Protein AF-A0A3D0NZ90-F1 (afdb_monomer)

Radius of gyration: 11.59 Å; Cα contacts (8 Å, |Δi|>4): 56; chains: 1; bounding box: 30×23×26 Å

Sequence (77 aa):
MRGAVRFSEALRFWIKLGFISFGGPAGQIAIMHRELVERRRWLSEERFTHALNYCMLLPGPEAQQLATYIGWLMHRT

Structure (mmCIF, N/CA/C/O backbone):
data_AF-A0A3D0NZ90-F1
#
_entry.id   AF-A0A3D0NZ90-F1
#
loop_
_atom_site.group_PDB
_atom_site.id
_atom_site.type_symbol
_atom_site.label_atom_id
_atom_site.label_alt_id
_atom_site.label_comp_id
_atom_site.label_asym_id
_atom_site.label_entity_id
_atom_site.label_seq_id
_atom_site.pdbx_PDB_ins_code
_atom_site.Cartn_x
_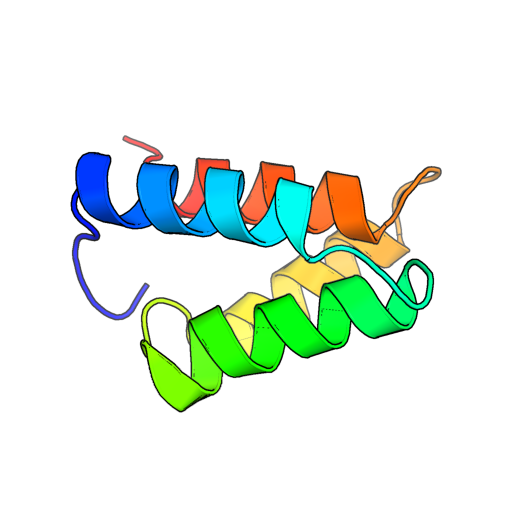atom_site.Cartn_y
_atom_site.Cartn_z
_atom_site.occupancy
_atom_site.B_iso_or_equiv
_atom_site.auth_seq_id
_atom_site.auth_comp_id
_atom_site.auth_asym_id
_atom_site.auth_atom_id
_atom_site.pdbx_PDB_model_num
ATOM 1 N N . MET A 1 1 ? -3.729 1.540 10.502 1.00 82.94 1 MET A N 1
ATOM 2 C CA . MET A 1 1 ? -5.167 1.527 10.215 1.00 82.94 1 MET A CA 1
ATOM 3 C C . MET A 1 1 ? -5.788 2.449 11.213 1.00 82.94 1 MET A C 1
ATOM 5 O O . MET A 1 1 ? -5.615 2.221 12.404 1.00 82.94 1 MET A O 1
ATOM 9 N N . ARG A 1 2 ? -6.398 3.522 10.723 1.00 75.69 2 ARG A N 1
ATOM 10 C CA . ARG A 1 2 ? -7.085 4.491 11.581 1.00 75.69 2 ARG A CA 1
ATOM 11 C C . ARG A 1 2 ? -8.567 4.134 11.800 1.00 75.69 2 ARG A C 1
ATOM 13 O O . ARG A 1 2 ? -9.217 4.773 12.611 1.00 75.69 2 ARG A O 1
ATOM 20 N N . GLY A 1 3 ? -9.077 3.098 11.124 1.00 74.19 3 GLY A N 1
ATOM 21 C CA . GLY A 1 3 ? -10.426 2.541 11.276 1.00 74.19 3 GLY A CA 1
ATOM 22 C C . GLY A 1 3 ? -10.643 1.339 10.346 1.00 74.19 3 GLY A C 1
ATOM 23 O O . GLY A 1 3 ? -9.763 1.026 9.540 1.00 74.19 3 GLY A O 1
ATOM 24 N N . ALA A 1 4 ? -11.793 0.667 10.460 1.00 78.50 4 ALA A N 1
ATOM 25 C CA . ALA A 1 4 ? -12.180 -0.415 9.552 1.00 78.50 4 ALA A CA 1
ATOM 26 C C . ALA A 1 4 ? -12.596 0.167 8.188 1.00 78.50 4 ALA A C 1
ATOM 28 O O . ALA A 1 4 ? -13.592 0.884 8.089 1.00 78.50 4 ALA A O 1
ATOM 29 N N . VAL A 1 5 ? -11.821 -0.119 7.138 1.00 87.75 5 VAL A N 1
ATOM 30 C CA . VAL A 1 5 ? -12.140 0.302 5.767 1.00 87.75 5 VAL A CA 1
ATOM 31 C C . VAL A 1 5 ? -13.160 -0.672 5.186 1.00 87.75 5 VAL A C 1
ATOM 33 O O . VAL A 1 5 ? -12.977 -1.885 5.248 1.00 87.75 5 VAL A O 1
ATOM 36 N N . ARG A 1 6 ? -14.247 -0.159 4.602 1.00 92.31 6 ARG A N 1
ATOM 37 C CA . ARG A 1 6 ? -15.209 -1.014 3.896 1.00 92.31 6 ARG A CA 1
ATOM 38 C C . ARG A 1 6 ? -14.555 -1.601 2.646 1.00 92.31 6 ARG A C 1
ATOM 40 O O . ARG A 1 6 ? -14.028 -0.853 1.823 1.00 92.31 6 ARG A O 1
ATOM 47 N N . PHE A 1 7 ? -14.693 -2.911 2.440 1.00 91.81 7 PHE A N 1
ATOM 48 C CA . PHE A 1 7 ? -14.115 -3.602 1.281 1.00 91.81 7 PHE A CA 1
ATOM 49 C C . PHE A 1 7 ? -14.518 -2.975 -0.057 1.00 91.81 7 PHE A C 1
ATOM 51 O O . PHE A 1 7 ? -13.675 -2.754 -0.921 1.00 91.81 7 PHE A O 1
ATOM 58 N N . SER A 1 8 ? -15.787 -2.584 -0.210 1.00 93.50 8 SER A N 1
ATOM 59 C CA . SER A 1 8 ? -16.271 -1.900 -1.416 1.00 93.50 8 SER A CA 1
ATOM 60 C C . SER A 1 8 ? -15.549 -0.577 -1.690 1.00 93.50 8 SER A C 1
ATOM 62 O O . SER A 1 8 ? -15.389 -0.176 -2.840 1.00 93.50 8 SER A O 1
ATOM 64 N N . GLU A 1 9 ? -15.141 0.132 -0.637 1.00 93.38 9 GLU A N 1
ATOM 65 C CA . GLU A 1 9 ? -14.456 1.416 -0.752 1.00 93.38 9 GLU A CA 1
ATOM 66 C C . GLU A 1 9 ? -12.987 1.224 -1.141 1.00 93.38 9 GLU A C 1
ATOM 68 O O . GLU A 1 9 ? -12.501 1.893 -2.056 1.00 93.38 9 GLU A O 1
ATOM 73 N N . ALA A 1 10 ? -12.316 0.254 -0.515 1.00 93.38 10 ALA A N 1
ATOM 74 C CA . ALA A 1 10 ? -10.971 -0.157 -0.894 1.00 93.38 10 ALA A CA 1
ATOM 75 C C . ALA A 1 10 ? -10.929 -0.685 -2.335 1.00 93.38 10 ALA A C 1
ATOM 77 O O . ALA A 1 10 ? -10.087 -0.252 -3.115 1.00 93.38 10 ALA A O 1
ATOM 78 N N . LEU A 1 11 ? -11.873 -1.545 -2.732 1.00 94.19 11 LEU A N 1
ATOM 79 C CA . LEU A 1 11 ? -11.952 -2.094 -4.087 1.00 94.19 11 LEU A CA 1
ATOM 80 C C . LEU A 1 11 ? -12.078 -0.988 -5.142 1.00 94.19 11 LEU A C 1
ATOM 82 O O . LEU A 1 11 ? -11.342 -0.986 -6.126 1.00 94.19 11 LEU A O 1
ATOM 86 N N . ARG A 1 12 ? -12.958 -0.001 -4.916 1.00 94.31 12 ARG A N 1
ATOM 87 C CA . ARG A 1 12 ? -13.081 1.171 -5.801 1.00 94.31 12 ARG A CA 1
ATOM 88 C C . ARG A 1 12 ? -11.771 1.949 -5.906 1.00 94.31 12 ARG A C 1
ATOM 90 O O . ARG A 1 12 ? -11.440 2.424 -6.990 1.00 94.31 12 ARG A O 1
ATOM 97 N N . PHE A 1 13 ? -11.038 2.096 -4.802 1.00 93.81 13 PHE A N 1
ATOM 98 C CA . PHE A 1 13 ? -9.730 2.744 -4.816 1.00 93.81 13 PHE A CA 1
ATOM 99 C C . PHE A 1 13 ? -8.708 1.948 -5.636 1.00 93.81 13 PHE A C 1
ATOM 101 O O . PHE A 1 13 ? -8.078 2.536 -6.508 1.00 93.81 13 PHE A O 1
ATOM 108 N N . TRP A 1 14 ? -8.577 0.638 -5.417 1.00 93.69 14 TRP A N 1
ATOM 109 C CA . TRP A 1 14 ? -7.608 -0.197 -6.136 1.00 93.69 14 TRP A CA 1
ATOM 110 C C . TRP A 1 14 ? -7.895 -0.270 -7.637 1.00 93.69 14 TRP A C 1
ATOM 112 O O . TRP A 1 14 ? -6.973 -0.142 -8.439 1.00 93.69 14 TRP A O 1
ATOM 122 N N . ILE A 1 15 ? -9.170 -0.381 -8.027 1.00 93.56 15 ILE A N 1
ATOM 123 C CA . ILE A 1 15 ? -9.583 -0.310 -9.435 1.00 93.56 15 ILE A CA 1
ATOM 124 C C . ILE A 1 15 ? -9.190 1.046 -10.026 1.00 93.56 15 ILE A C 1
ATOM 126 O O . ILE A 1 15 ? -8.544 1.098 -11.070 1.00 93.56 15 ILE A O 1
ATOM 130 N N . LYS A 1 16 ? -9.528 2.149 -9.342 1.00 91.94 16 LYS A N 1
ATOM 131 C CA . LYS A 1 16 ? -9.150 3.495 -9.787 1.00 91.94 16 LYS A CA 1
ATOM 132 C C . LYS A 1 16 ? -7.636 3.619 -9.937 1.00 91.94 16 LYS A C 1
ATOM 134 O O . LYS A 1 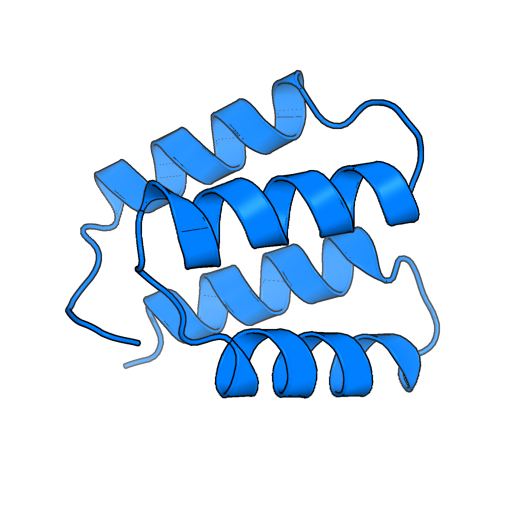16 ? -7.202 4.125 -10.963 1.00 91.94 16 LYS A O 1
ATOM 139 N N . LEU A 1 17 ? -6.861 3.153 -8.954 1.00 91.38 17 LEU A N 1
ATOM 140 C CA . LEU A 1 17 ? -5.398 3.159 -8.982 1.00 91.38 17 LEU A CA 1
ATOM 141 C C . LEU A 1 17 ? -4.878 2.429 -10.225 1.00 91.38 17 LEU A C 1
ATOM 143 O O . LEU A 1 17 ? -4.060 2.991 -10.937 1.00 91.38 17 LEU A O 1
ATOM 147 N N . GLY A 1 18 ? -5.422 1.253 -10.554 1.00 88.88 18 GLY A N 1
ATOM 148 C CA . GLY A 1 18 ? -5.066 0.517 -11.772 1.00 88.88 18 GLY A CA 1
ATOM 149 C C . GLY A 1 18 ? -5.280 1.315 -13.065 1.00 88.88 18 GLY A C 1
ATOM 150 O O . GLY A 1 18 ? -4.454 1.237 -13.967 1.00 88.88 18 GLY A O 1
ATOM 151 N N . PHE A 1 19 ? -6.330 2.140 -13.133 1.00 89.81 19 PHE A N 1
ATOM 152 C CA . PHE A 1 19 ? -6.605 3.008 -14.286 1.00 89.81 19 PHE A CA 1
ATOM 153 C C . PHE A 1 19 ? -5.794 4.310 -14.316 1.00 89.81 19 PHE A C 1
ATOM 155 O O . PHE A 1 19 ? -5.677 4.911 -15.379 1.00 89.81 19 PHE A O 1
ATOM 162 N N . ILE A 1 20 ? -5.262 4.773 -13.179 1.00 86.69 20 ILE A N 1
ATOM 163 C CA . ILE A 1 20 ? -4.512 6.042 -13.079 1.00 86.69 20 ILE A CA 1
ATOM 164 C C . ILE A 1 20 ? -3.027 5.849 -12.743 1.00 86.69 20 ILE A C 1
ATOM 166 O O . ILE A 1 20 ? -2.331 6.830 -12.486 1.00 86.69 20 ILE A O 1
ATOM 170 N N . SER A 1 21 ? -2.543 4.606 -12.737 1.00 75.69 21 SER A N 1
ATOM 171 C CA . SER A 1 21 ? -1.163 4.219 -12.422 1.00 75.69 21 SER A CA 1
ATOM 172 C C . SER A 1 21 ? -0.190 4.593 -13.551 1.00 75.69 21 SER A C 1
ATOM 174 O O . SER A 1 21 ? 0.417 3.738 -14.193 1.00 75.69 21 SER A O 1
ATOM 176 N N . PHE A 1 22 ? -0.021 5.894 -13.785 1.00 77.25 22 PHE A N 1
ATOM 177 C CA . PHE A 1 22 ? 0.943 6.473 -14.721 1.00 77.25 22 PHE A CA 1
ATOM 178 C C . PHE A 1 22 ? 2.106 7.138 -13.964 1.00 77.25 22 PHE A C 1
ATOM 180 O O . PHE A 1 22 ? 1.953 7.557 -12.819 1.00 77.25 22 PHE A O 1
ATOM 187 N N . GLY A 1 23 ? 3.278 7.245 -14.602 1.00 74.31 23 GLY A N 1
ATOM 188 C CA . GLY A 1 23 ? 4.462 7.896 -14.011 1.00 74.31 23 GLY A CA 1
ATOM 189 C C . GLY A 1 23 ? 5.472 6.959 -13.331 1.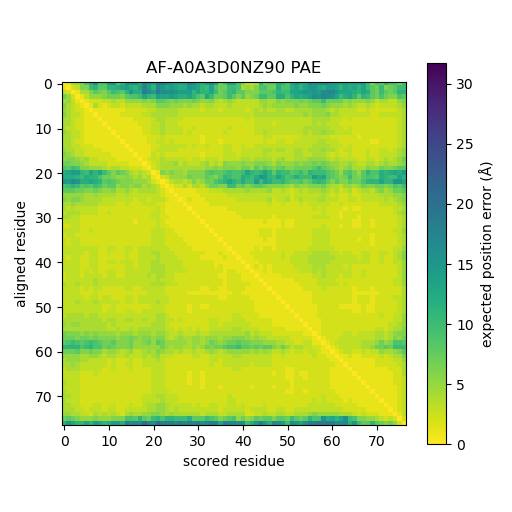00 74.31 23 GLY A C 1
ATOM 190 O O . GLY A 1 23 ? 6.300 7.421 -12.550 1.00 74.31 23 GLY A O 1
ATOM 191 N N . GLY A 1 24 ? 5.423 5.654 -13.623 1.00 85.31 24 GLY A N 1
ATOM 192 C CA . GLY A 1 24 ? 6.367 4.662 -13.093 1.00 85.31 24 GLY A CA 1
ATOM 193 C C . GLY A 1 24 ? 6.173 4.338 -11.600 1.00 85.31 24 GLY A C 1
ATOM 194 O O . GLY A 1 24 ? 5.245 4.852 -10.970 1.00 85.31 24 GLY A O 1
ATOM 195 N N . PRO A 1 25 ? 7.030 3.482 -11.011 1.00 85.88 25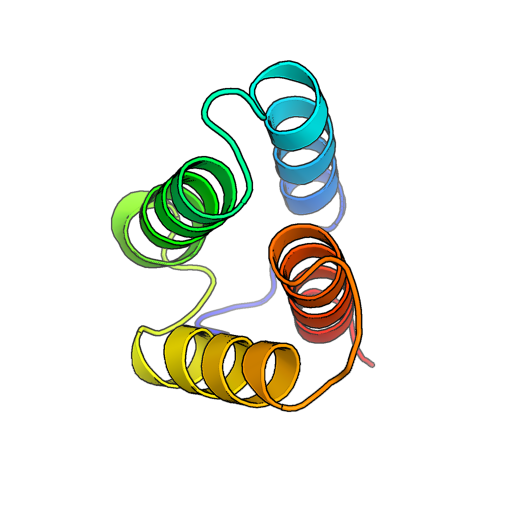 PRO A N 1
ATOM 196 C CA . PRO A 1 25 ? 6.859 2.995 -9.637 1.00 85.88 25 PRO A CA 1
ATOM 197 C C . PRO A 1 25 ? 6.797 4.114 -8.589 1.00 85.88 25 PRO A C 1
ATOM 199 O O . PRO A 1 25 ? 5.920 4.107 -7.728 1.00 85.88 25 PRO A O 1
ATOM 202 N N . ALA A 1 26 ? 7.664 5.125 -8.704 1.00 89.12 26 ALA A N 1
ATOM 203 C CA . ALA A 1 26 ? 7.682 6.266 -7.789 1.00 89.12 26 ALA A CA 1
ATOM 204 C C . ALA A 1 26 ? 6.378 7.084 -7.845 1.00 89.12 26 ALA A C 1
ATOM 206 O O . ALA A 1 26 ? 5.838 7.453 -6.802 1.00 89.12 26 ALA A O 1
ATOM 207 N N . GLY A 1 27 ? 5.830 7.311 -9.046 1.00 91.00 27 GLY A N 1
ATOM 208 C CA . 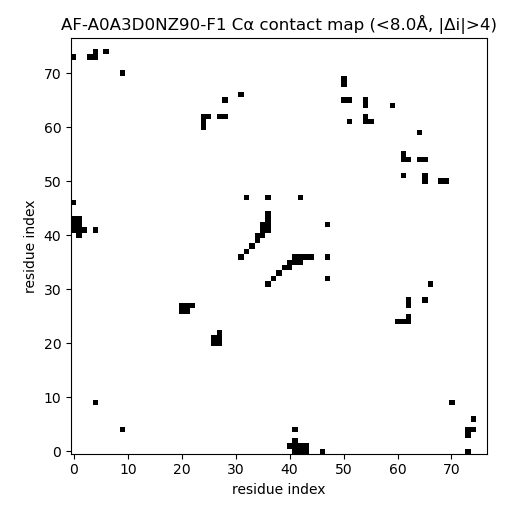GLY A 1 27 ? 4.543 7.988 -9.219 1.00 91.00 27 GLY A CA 1
ATOM 209 C C . GLY A 1 27 ? 3.388 7.206 -8.591 1.00 91.00 27 GLY A C 1
ATOM 210 O O . GLY A 1 27 ? 2.558 7.780 -7.887 1.00 91.00 27 GLY A O 1
ATOM 211 N N . GLN A 1 28 ? 3.373 5.882 -8.759 1.00 92.25 28 GLN A N 1
ATOM 212 C CA . GLN A 1 28 ? 2.361 5.018 -8.143 1.00 92.25 28 GLN A CA 1
ATOM 213 C C . GLN A 1 28 ? 2.442 5.040 -6.607 1.00 92.25 28 GLN A C 1
ATOM 215 O O . GLN A 1 28 ? 1.411 5.155 -5.942 1.00 92.25 28 GLN A O 1
ATOM 220 N N . ILE A 1 29 ? 3.651 4.998 -6.036 1.00 94.12 29 ILE A N 1
ATOM 221 C CA . ILE A 1 29 ? 3.888 5.116 -4.586 1.00 94.12 29 ILE A CA 1
ATOM 222 C C . ILE A 1 29 ? 3.416 6.477 -4.062 1.00 94.12 29 ILE A C 1
ATOM 224 O O . ILE A 1 29 ? 2.724 6.527 -3.045 1.00 94.12 29 ILE A O 1
ATOM 228 N N . ALA A 1 30 ? 3.700 7.567 -4.779 1.00 93.81 30 ALA A N 1
ATOM 229 C CA . ALA A 1 30 ? 3.243 8.904 -4.409 1.00 93.81 30 ALA A CA 1
ATOM 230 C C . ALA A 1 30 ? 1.708 9.027 -4.426 1.00 93.81 30 ALA A C 1
ATOM 232 O O . ALA A 1 30 ? 1.118 9.588 -3.502 1.00 93.81 30 ALA A O 1
ATOM 233 N N . ILE A 1 31 ? 1.038 8.460 -5.439 1.00 94.00 31 ILE A N 1
ATOM 234 C CA . ILE A 1 31 ? -0.433 8.422 -5.497 1.00 94.00 31 ILE A CA 1
ATOM 235 C C . ILE A 1 31 ? -0.992 7.623 -4.317 1.00 94.00 31 ILE A C 1
ATOM 237 O O . ILE A 1 31 ? -1.947 8.067 -3.677 1.00 94.00 31 ILE A O 1
ATOM 241 N N . MET A 1 32 ? -0.400 6.466 -4.006 1.00 95.12 32 MET A N 1
ATOM 242 C CA . MET A 1 32 ? -0.805 5.659 -2.856 1.00 95.12 32 MET A CA 1
ATOM 243 C C . MET A 1 32 ? -0.649 6.429 -1.542 1.00 95.12 32 MET A C 1
ATOM 245 O O . MET A 1 32 ? -1.589 6.444 -0.753 1.00 95.12 32 MET A O 1
ATOM 249 N N . HIS A 1 33 ? 0.480 7.103 -1.314 1.00 95.94 33 HIS A N 1
ATOM 250 C CA . HIS A 1 33 ? 0.702 7.910 -0.109 1.00 95.94 33 HIS A CA 1
ATOM 251 C C . HIS A 1 33 ? -0.349 9.023 0.023 1.00 95.94 33 HIS A C 1
ATOM 253 O O . HIS A 1 33 ? -1.114 9.047 0.991 1.00 95.94 33 HIS A O 1
ATOM 259 N N . ARG A 1 34 ? -0.494 9.858 -1.012 1.00 94.94 34 ARG A N 1
ATOM 260 C CA . ARG A 1 34 ? -1.458 10.967 -1.044 1.00 94.94 34 ARG A CA 1
ATOM 261 C C . ARG A 1 34 ? -2.892 10.503 -0.797 1.00 94.94 34 ARG A C 1
ATOM 263 O O . ARG A 1 34 ? -3.651 11.118 -0.049 1.00 94.94 34 ARG A O 1
ATOM 270 N N . GLU A 1 35 ? -3.307 9.418 -1.438 1.00 94.69 35 GLU A N 1
ATOM 271 C CA . GLU A 1 35 ? -4.684 8.942 -1.337 1.00 94.69 35 GLU A CA 1
ATOM 272 C C . GLU A 1 35 ? -4.953 8.221 -0.015 1.00 94.69 35 GLU A C 1
ATOM 274 O O . GLU A 1 35 ? -5.979 8.478 0.616 1.00 94.69 35 GLU A O 1
ATOM 279 N N . LEU A 1 36 ? -4.059 7.323 0.404 1.00 94.81 36 LEU A N 1
ATOM 280 C CA . LEU A 1 36 ? -4.274 6.423 1.538 1.00 94.81 36 LEU A CA 1
ATOM 281 C C . LEU A 1 36 ? -3.929 7.059 2.885 1.00 94.81 36 LEU A C 1
ATOM 283 O O . LEU A 1 36 ? -4.570 6.723 3.887 1.00 94.81 36 LEU A O 1
ATOM 287 N N . VAL A 1 37 ? -2.947 7.961 2.908 1.00 95.94 37 VAL A N 1
ATOM 288 C CA . VAL A 1 37 ? -2.435 8.598 4.126 1.00 95.94 37 VAL A CA 1
ATOM 289 C C . VAL A 1 37 ? -3.003 10.002 4.284 1.00 95.94 37 VAL A C 1
ATOM 291 O O . VAL A 1 37 ? -3.659 10.280 5.287 1.00 95.94 37 VAL A O 1
ATOM 294 N N . GLU A 1 38 ? -2.832 10.871 3.287 1.00 95.69 38 GLU A N 1
ATOM 295 C CA . GLU A 1 38 ? -3.216 12.281 3.419 1.00 95.69 38 GLU A CA 1
ATOM 296 C C . GLU A 1 38 ? -4.728 12.485 3.266 1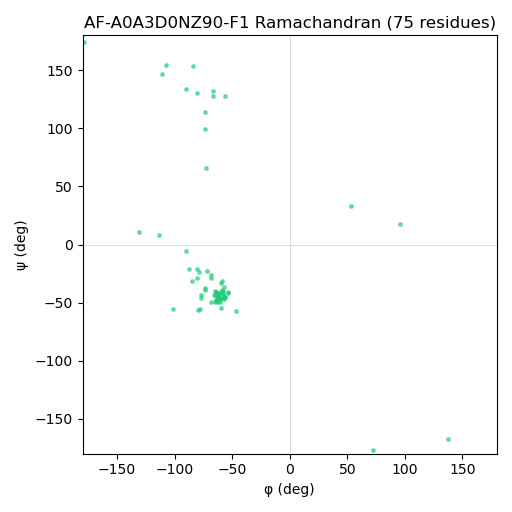.00 95.69 38 GLU A C 1
ATOM 298 O O . GLU A 1 38 ? -5.384 13.037 4.158 1.00 95.69 38 GLU A O 1
ATOM 303 N N . ARG A 1 39 ? -5.298 12.023 2.142 1.00 94.44 39 ARG A N 1
ATOM 304 C CA . ARG A 1 39 ? -6.687 12.327 1.770 1.00 94.44 39 ARG A CA 1
ATOM 305 C C . ARG A 1 39 ? -7.695 11.461 2.513 1.00 94.44 39 ARG A C 1
ATOM 307 O O . ARG A 1 39 ? -8.605 11.987 3.144 1.00 94.44 39 ARG A O 1
ATOM 314 N N . ARG A 1 40 ? -7.571 10.133 2.415 1.00 93.00 40 ARG A N 1
ATOM 315 C CA . ARG A 1 40 ? -8.528 9.187 3.020 1.00 93.00 40 ARG A CA 1
ATOM 316 C C . ARG A 1 40 ? -8.187 8.838 4.462 1.00 93.00 40 ARG A C 1
ATOM 318 O O . ARG A 1 40 ? -9.063 8.388 5.194 1.00 93.00 40 ARG A O 1
ATOM 325 N N . ARG A 1 41 ? -6.927 9.038 4.869 1.00 93.50 41 ARG A N 1
ATOM 326 C CA . ARG A 1 41 ? -6.431 8.755 6.225 1.00 93.50 41 ARG A CA 1
ATOM 327 C C . ARG A 1 41 ? -6.734 7.325 6.690 1.00 93.50 41 ARG A C 1
ATOM 329 O O . ARG A 1 41 ? -6.957 7.090 7.873 1.00 93.50 41 ARG A O 1
ATOM 336 N N . TRP A 1 42 ? -6.745 6.357 5.775 1.00 94.19 42 TRP A N 1
ATOM 337 C CA . TRP A 1 42 ? -6.942 4.940 6.101 1.00 94.19 42 TRP A CA 1
ATOM 338 C C . TRP A 1 42 ? -5.693 4.345 6.757 1.00 94.19 42 TRP A C 1
ATOM 340 O O . TRP A 1 42 ? -5.774 3.555 7.709 1.00 94.19 42 TRP A O 1
ATOM 350 N N . LEU A 1 43 ? -4.523 4.777 6.284 1.00 94.00 43 LEU A N 1
ATOM 351 C CA . LEU A 1 43 ? -3.217 4.378 6.785 1.00 94.00 43 LEU A CA 1
ATOM 352 C C . LEU A 1 43 ? -2.534 5.562 7.485 1.00 94.00 43 LEU A C 1
ATOM 354 O O . LEU A 1 43 ? -2.759 6.715 7.136 1.00 94.00 43 LEU A O 1
ATOM 358 N N . SER A 1 44 ? -1.748 5.289 8.527 1.00 94.19 44 SER A N 1
ATOM 359 C CA . SER A 1 44 ? -0.890 6.305 9.145 1.00 94.19 44 SER A CA 1
ATOM 360 C C . SER A 1 44 ? 0.423 6.416 8.377 1.00 94.19 44 SER A C 1
ATOM 362 O O . SER A 1 44 ? 0.866 5.423 7.805 1.00 94.19 44 SER A O 1
ATOM 364 N N . GLU A 1 45 ? 1.053 7.590 8.446 1.00 95.25 45 GLU A N 1
ATOM 365 C CA . GLU A 1 45 ? 2.381 7.873 7.881 1.00 95.25 45 GLU A CA 1
ATOM 366 C C . GLU A 1 45 ? 3.390 6.769 8.221 1.00 95.25 45 GLU A C 1
ATOM 368 O O . GLU A 1 45 ? 3.890 6.079 7.342 1.00 95.25 45 GLU A O 1
ATOM 373 N N . GLU A 1 46 ? 3.576 6.504 9.516 1.00 94.56 46 GLU A N 1
ATOM 374 C CA . GLU A 1 46 ? 4.498 5.485 10.030 1.00 94.56 46 GLU A CA 1
ATOM 375 C C . GLU A 1 46 ? 4.255 4.103 9.413 1.00 94.56 46 GLU A C 1
ATOM 377 O O . GLU A 1 46 ? 5.181 3.391 9.038 1.00 94.56 46 GLU A O 1
ATOM 382 N N . ARG A 1 47 ? 2.984 3.730 9.252 1.00 93.44 47 ARG A N 1
ATOM 383 C CA . ARG A 1 47 ? 2.590 2.401 8.785 1.00 93.44 47 ARG A CA 1
ATOM 384 C C . ARG A 1 47 ? 2.704 2.277 7.268 1.00 93.44 47 ARG A C 1
ATOM 386 O O . ARG A 1 47 ? 2.952 1.180 6.779 1.00 93.44 47 ARG A O 1
ATOM 393 N N . PHE A 1 48 ? 2.545 3.382 6.539 1.00 95.94 48 PHE A N 1
ATOM 394 C CA . PHE A 1 48 ? 2.866 3.458 5.118 1.00 95.94 48 PHE A CA 1
ATOM 395 C C . PHE A 1 48 ? 4.376 3.355 4.897 1.00 95.94 48 PHE A C 1
ATOM 397 O O . PHE A 1 48 ? 4.813 2.515 4.120 1.00 95.94 48 PHE A O 1
ATOM 404 N N . THR A 1 49 ? 5.175 4.136 5.625 1.00 95.69 49 THR A N 1
ATOM 405 C CA . THR A 1 49 ? 6.640 4.116 5.515 1.00 95.69 49 THR A CA 1
ATOM 406 C C . THR A 1 49 ? 7.216 2.755 5.889 1.00 95.69 49 THR A C 1
ATOM 408 O O . THR A 1 49 ? 8.071 2.234 5.182 1.00 95.69 49 THR A O 1
ATOM 411 N N . HIS A 1 50 ? 6.702 2.121 6.944 1.00 94.81 50 HIS A N 1
ATOM 412 C CA . HIS A 1 50 ? 7.107 0.766 7.314 1.00 94.81 50 HIS A CA 1
ATOM 413 C C . HIS A 1 50 ? 6.797 -0.254 6.204 1.00 94.81 50 HIS A C 1
ATOM 415 O O . HIS A 1 50 ? 7.630 -1.100 5.886 1.00 94.81 50 HIS A O 1
ATOM 421 N N . ALA A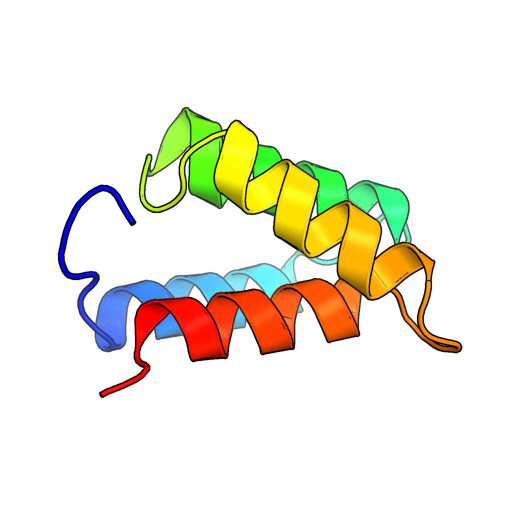 1 51 ? 5.618 -0.157 5.582 1.00 95.00 51 ALA A N 1
ATOM 422 C CA . ALA A 1 51 ? 5.241 -0.993 4.445 1.00 95.00 51 ALA A CA 1
ATOM 423 C C . ALA A 1 51 ? 6.132 -0.747 3.217 1.00 95.00 51 ALA A C 1
ATOM 425 O O . ALA A 1 51 ? 6.570 -1.700 2.580 1.00 95.00 51 ALA A O 1
ATOM 426 N N . LEU A 1 52 ? 6.434 0.516 2.911 1.00 95.38 52 LEU A N 1
ATOM 427 C CA . LEU A 1 52 ? 7.310 0.897 1.807 1.00 95.38 52 LEU A CA 1
ATOM 428 C C . LEU A 1 52 ? 8.729 0.358 2.008 1.00 95.38 52 LEU A C 1
ATOM 430 O O . LEU A 1 52 ? 9.259 -0.289 1.111 1.00 95.38 52 LEU A O 1
ATOM 434 N N . ASN A 1 53 ? 9.307 0.565 3.192 1.00 94.94 53 ASN A N 1
ATOM 435 C CA . ASN A 1 53 ? 10.636 0.061 3.530 1.00 94.94 53 ASN A CA 1
ATOM 436 C C . ASN A 1 53 ? 10.703 -1.463 3.392 1.00 94.94 53 ASN A C 1
ATOM 438 O O . ASN A 1 53 ? 11.678 -1.990 2.867 1.00 94.94 53 ASN A O 1
ATOM 442 N N . TYR A 1 54 ? 9.650 -2.170 3.810 1.00 93.50 54 TYR A N 1
ATOM 443 C CA . TYR A 1 54 ? 9.566 -3.616 3.637 1.00 93.50 54 TYR A CA 1
ATOM 444 C C . TYR A 1 54 ? 9.564 -4.024 2.155 1.00 93.50 54 TYR A C 1
ATOM 446 O O . TYR A 1 54 ? 10.331 -4.897 1.760 1.00 93.50 54 TYR A O 1
ATOM 454 N N . CYS A 1 55 ? 8.763 -3.363 1.315 1.00 93.44 55 CYS A N 1
ATOM 455 C CA . CYS A 1 55 ? 8.715 -3.643 -0.124 1.00 93.44 55 CYS A CA 1
ATOM 456 C C . CYS A 1 55 ? 9.996 -3.241 -0.871 1.00 93.44 55 CYS A C 1
ATOM 458 O O . CYS A 1 55 ? 10.308 -3.849 -1.885 1.00 93.44 55 CYS A O 1
ATOM 460 N N . MET A 1 56 ? 10.757 -2.263 -0.372 1.00 92.62 56 MET A N 1
ATOM 461 C CA . MET A 1 56 ? 12.065 -1.896 -0.932 1.00 92.62 56 MET A CA 1
ATOM 462 C C . MET A 1 56 ? 13.161 -2.933 -0.646 1.00 92.62 56 MET A C 1
ATOM 464 O O . MET A 1 56 ? 14.150 -2.987 -1.370 1.00 92.62 56 MET A O 1
ATOM 468 N N . LEU A 1 57 ? 13.007 -3.756 0.397 1.00 92.88 57 LEU A N 1
ATOM 469 C CA . LEU A 1 57 ? 13.944 -4.846 0.700 1.00 92.88 57 LEU A CA 1
ATOM 470 C C . LEU A 1 57 ? 13.719 -6.079 -0.184 1.00 92.88 57 LEU A C 1
ATOM 472 O O . LEU A 1 57 ? 14.621 -6.902 -0.340 1.00 92.88 57 LEU A O 1
ATOM 476 N N . LEU A 1 58 ? 12.510 -6.241 -0.717 1.00 90.12 58 LEU A N 1
ATOM 477 C CA . LEU A 1 58 ? 12.115 -7.412 -1.484 1.00 90.12 58 LEU A CA 1
ATOM 478 C C . LEU A 1 58 ? 12.406 -7.207 -2.979 1.00 90.12 58 LEU A C 1
ATOM 480 O O . LEU A 1 58 ? 12.026 -6.180 -3.542 1.00 90.12 58 LEU A O 1
ATOM 484 N N . PRO A 1 59 ? 13.008 -8.189 -3.673 1.00 88.94 59 PRO A N 1
ATOM 485 C CA . PRO A 1 59 ? 13.229 -8.078 -5.109 1.00 88.94 59 PRO A CA 1
ATOM 486 C C . PRO A 1 59 ? 11.890 -8.081 -5.860 1.00 88.94 59 PRO A C 1
ATOM 488 O O . PRO A 1 59 ? 11.070 -8.983 -5.685 1.00 88.94 59 PRO A O 1
ATOM 491 N N . GLY A 1 60 ? 11.669 -7.090 -6.725 1.00 87.25 60 GLY A N 1
ATOM 492 C CA . GLY A 1 60 ? 10.523 -7.046 -7.634 1.00 87.25 60 GLY A CA 1
ATOM 493 C C . GLY A 1 60 ? 9.867 -5.665 -7.731 1.00 87.25 60 GLY A C 1
ATOM 494 O O . GLY A 1 60 ? 10.438 -4.684 -7.272 1.00 87.25 60 GLY A O 1
ATOM 495 N N . PRO A 1 61 ? 8.665 -5.579 -8.331 1.00 90.44 61 PRO A N 1
ATOM 496 C CA . PRO A 1 61 ? 7.998 -4.305 -8.591 1.00 90.44 61 PRO A CA 1
ATOM 497 C C . PRO A 1 61 ? 7.438 -3.699 -7.297 1.00 90.44 61 PRO A C 1
ATOM 499 O O . PRO A 1 61 ? 6.354 -4.067 -6.834 1.00 90.44 61 PRO A O 1
ATOM 502 N N . GLU A 1 62 ? 8.159 -2.742 -6.723 1.00 92.00 62 GLU A N 1
ATOM 503 C CA . GLU A 1 62 ? 7.955 -2.210 -5.372 1.00 92.00 62 GLU A CA 1
ATOM 504 C C . GLU A 1 62 ? 6.550 -1.623 -5.195 1.00 92.00 62 GLU A C 1
ATOM 506 O O . GLU A 1 62 ? 5.890 -1.863 -4.185 1.00 92.00 62 GLU A O 1
ATOM 511 N N . ALA A 1 63 ? 6.041 -0.913 -6.206 1.00 91.50 63 ALA A N 1
ATOM 512 C CA . ALA A 1 63 ? 4.700 -0.328 -6.176 1.00 91.50 63 ALA A CA 1
ATOM 513 C C . ALA A 1 63 ? 3.587 -1.392 -6.118 1.00 91.50 63 ALA A C 1
ATOM 515 O O . ALA A 1 63 ? 2.612 -1.230 -5.382 1.00 91.50 63 ALA A O 1
ATOM 516 N N . GLN A 1 64 ? 3.734 -2.499 -6.853 1.00 91.56 64 GLN A N 1
ATOM 517 C CA . GLN A 1 64 ? 2.754 -3.591 -6.853 1.00 91.56 64 GLN A CA 1
ATOM 518 C C . GLN A 1 64 ? 2.818 -4.401 -5.559 1.00 91.56 64 GLN A C 1
ATOM 520 O O . GLN A 1 64 ? 1.777 -4.781 -5.016 1.00 91.56 64 GLN A O 1
ATOM 525 N N . GLN A 1 65 ? 4.027 -4.640 -5.046 1.00 94.00 65 GLN A N 1
ATOM 526 C CA . GLN A 1 65 ? 4.212 -5.271 -3.743 1.00 94.00 65 GLN A CA 1
ATOM 527 C C . GLN A 1 65 ? 3.572 -4.429 -2.639 1.00 94.00 65 GLN A C 1
ATOM 529 O O . GLN A 1 65 ? 2.805 -4.958 -1.836 1.00 94.00 65 GLN A O 1
ATOM 534 N N . LEU A 1 66 ? 3.807 -3.114 -2.653 1.00 95.00 66 LEU A N 1
ATOM 535 C CA . LEU A 1 66 ? 3.237 -2.186 -1.684 1.00 95.00 66 LEU A CA 1
ATOM 536 C C . LEU A 1 66 ? 1.710 -2.159 -1.762 1.00 95.00 66 LEU A C 1
ATOM 538 O O . LEU A 1 66 ? 1.043 -2.269 -0.734 1.00 95.00 66 LEU A O 1
ATOM 542 N N . ALA A 1 67 ? 1.147 -2.078 -2.969 1.00 94.19 67 ALA A N 1
ATOM 543 C CA . ALA A 1 67 ? -0.297 -2.130 -3.180 1.00 94.19 67 ALA A CA 1
ATOM 544 C C . ALA A 1 67 ? -0.907 -3.427 -2.623 1.00 94.19 67 ALA A C 1
ATOM 546 O O . ALA A 1 67 ? -1.898 -3.392 -1.893 1.00 94.19 67 ALA A O 1
ATOM 547 N N . THR A 1 68 ? -0.274 -4.568 -2.905 1.00 93.81 68 THR A N 1
ATOM 548 C CA . THR A 1 68 ? -0.719 -5.887 -2.433 1.00 93.81 68 THR A CA 1
ATOM 549 C C . THR A 1 68 ? -0.648 -5.980 -0.913 1.00 93.81 68 THR A C 1
ATOM 551 O O . THR A 1 68 ? -1.623 -6.354 -0.259 1.00 93.81 68 THR A O 1
ATOM 554 N N . TYR A 1 69 ? 0.487 -5.589 -0.335 1.00 94.56 69 TYR A N 1
ATOM 555 C CA . TYR A 1 69 ? 0.719 -5.656 1.100 1.00 94.56 69 TYR A CA 1
ATOM 556 C C . TYR A 1 69 ? -0.228 -4.737 1.874 1.00 94.56 69 TYR A C 1
ATOM 558 O O . TYR A 1 69 ? -0.825 -5.153 2.867 1.00 94.56 69 TYR A O 1
ATOM 566 N N . ILE A 1 70 ? -0.440 -3.510 1.393 1.00 94.44 70 ILE A N 1
ATOM 567 C CA . ILE A 1 70 ? -1.406 -2.586 1.989 1.00 94.44 70 ILE A CA 1
ATOM 568 C C . ILE A 1 70 ? -2.836 -3.118 1.835 1.00 94.44 70 ILE A C 1
ATOM 570 O O . ILE A 1 70 ? -3.604 -3.065 2.798 1.00 94.44 70 ILE A O 1
ATOM 574 N N . GLY A 1 71 ? -3.199 -3.651 0.665 1.00 93.38 71 GLY A N 1
ATOM 575 C CA . GLY A 1 71 ? -4.512 -4.251 0.421 1.00 93.38 71 GLY A CA 1
ATOM 576 C C . GLY A 1 71 ? -4.820 -5.396 1.390 1.00 9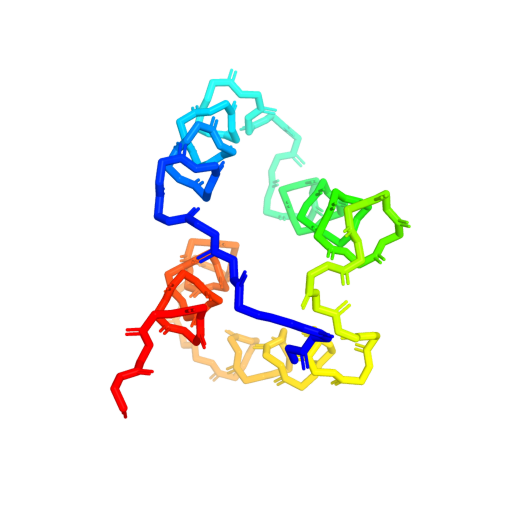3.38 71 GLY A C 1
ATOM 577 O O . GLY A 1 71 ? -5.914 -5.438 1.963 1.00 93.38 71 GLY A O 1
ATOM 578 N N . TRP A 1 72 ? -3.832 -6.257 1.648 1.00 92.69 72 TRP A N 1
ATOM 579 C CA . TRP A 1 72 ? -3.900 -7.288 2.683 1.00 92.69 72 TRP A CA 1
ATOM 580 C C . TRP A 1 72 ? -3.998 -6.686 4.088 1.00 92.69 72 TRP A C 1
ATOM 582 O O . TRP A 1 72 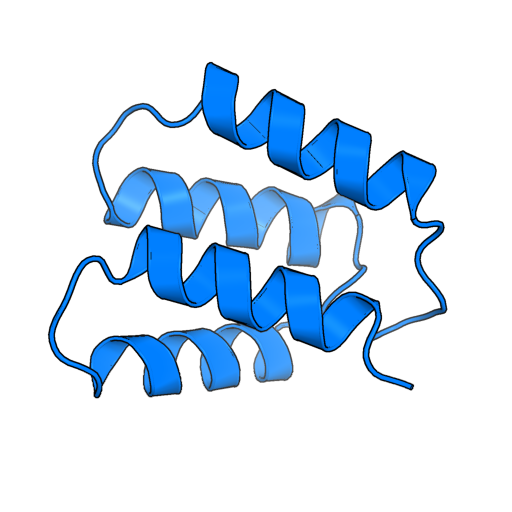? -4.875 -7.060 4.861 1.00 92.69 72 TRP A O 1
ATOM 592 N N . LEU A 1 73 ? -3.166 -5.694 4.421 1.00 91.00 73 LEU A N 1
ATOM 593 C CA . LEU A 1 73 ? -3.167 -5.052 5.737 1.00 91.00 73 LEU A CA 1
ATOM 594 C C . LEU A 1 73 ? -4.528 -4.422 6.079 1.00 91.00 73 LEU A C 1
ATOM 596 O O . LEU A 1 73 ? -4.870 -4.345 7.260 1.00 91.00 73 LEU A O 1
ATOM 600 N N . MET A 1 74 ? -5.278 -3.949 5.073 1.00 90.94 74 MET A N 1
ATOM 601 C CA . MET A 1 74 ? -6.622 -3.365 5.220 1.00 90.94 74 MET A CA 1
ATOM 602 C C . MET A 1 74 ? -7.689 -4.379 5.633 1.00 90.94 74 MET A C 1
ATOM 604 O O . MET A 1 74 ? -8.650 -3.981 6.285 1.00 90.94 74 MET A O 1
ATOM 608 N N . HIS A 1 75 ? -7.529 -5.652 5.264 1.00 89.88 75 HIS A N 1
ATOM 609 C CA . HIS A 1 75 ? -8.565 -6.682 5.427 1.00 89.88 75 HIS A CA 1
ATOM 610 C C . HIS A 1 75 ? -8.065 -7.969 6.089 1.00 89.88 75 HIS A C 1
ATOM 612 O O . HIS A 1 75 ? -8.781 -8.967 6.090 1.00 89.88 75 HIS A O 1
ATOM 618 N N . ARG A 1 76 ? -6.848 -7.976 6.643 1.00 82.69 76 ARG A N 1
ATOM 619 C CA . ARG A 1 76 ? -6.373 -9.080 7.481 1.00 82.69 76 ARG A CA 1
ATOM 620 C C . ARG A 1 76 ? -7.350 -9.284 8.643 1.00 82.69 76 ARG A C 1
ATOM 622 O O . ARG A 1 76 ? -7.689 -8.321 9.333 1.00 82.69 76 ARG A O 1
ATOM 629 N N . THR A 1 77 ? -7.798 -10.523 8.806 1.00 56.50 77 THR A N 1
ATOM 630 C CA . THR A 1 77 ? -8.547 -11.002 9.974 1.00 56.50 77 THR A CA 1
ATOM 631 C C . THR A 1 77 ? -7.701 -10.924 11.233 1.00 56.50 77 THR A C 1
ATOM 633 O O . THR A 1 77 ? -6.485 -11.218 11.131 1.00 56.50 77 THR A O 1
#

Solvent-accessible surface area (backbone atoms only — not comparable to full-atom values): 4399 Å² total; per-residue (Å²): 102,73,62,90,65,55,65,72,59,53,50,54,48,54,54,49,44,70,78,62,65,58,73,57,56,68,37,39,44,52,51,48,45,48,45,37,34,70,70,66,41,46,36,43,66,70,60,49,51,53,45,46,56,53,26,70,73,45,94,70,66,41,41,60,48,33,52,51,51,48,56,44,69,65,67,64,127

Secondary structure (DSSP, 8-state):
--S---HHHHHHHHHHHHHH--SHHHHHHHHHHIIIIIIS--S-HHHHHHHHHHHHHSSS-HHHHHHHHHHHHHH--

Mean predicted aligned error: 3.54 Å

Foldseek 3Di:
DQDQDDPVRLVVVVVVLVVVVPDALVVSLVVCCCVCCPPVNVDHPVRLVVLLVVLVVDPDRSSVSSSVVVSCVNDPD

pLDDT: mean 90.74, std 6.58, range [56.5, 95.94]